Protein AF-A0A1Z4KVJ5-F1 (afdb_monomer)

Mean predicted aligned error: 7.6 Å

Nearest PDB structures (foldseek):
  6o6o-assembly1_B  TM=3.130E-01  e=9.700E+00  Mycobacterium tuberculosis

Organism: NCBI:txid1973479

Sequence (117 aa):
MHLRQNIIEIFSTFMLFKGDSFDHWVTDSKLRRSMHNCVEESSKQESEIFWAIYWHRIWQTQASPIAVAHIAAYLQEVCYWVARKMKMNVLGQHSVADFFQTAIARVDFCKPHTRDF

Structure (mmCIF, N/CA/C/O backbone):
data_AF-A0A1Z4KVJ5-F1
#
_entry.id   AF-A0A1Z4KVJ5-F1
#
loop_
_atom_site.group_PDB
_atom_site.id
_atom_site.type_symbol
_atom_site.label_atom_id
_atom_site.label_alt_id
_atom_site.label_comp_id
_atom_site.label_asym_id
_atom_site.label_entity_id
_atom_site.label_seq_id
_atom_site.pdbx_PDB_ins_code
_atom_site.Cartn_x
_atom_site.Cartn_y
_atom_site.Cartn_z
_atom_site.occupancy
_atom_site.B_iso_or_equiv
_atom_site.auth_seq_id
_atom_site.auth_comp_id
_atom_site.auth_asym_id
_atom_site.auth_atom_id
_atom_site.pdbx_PDB_model_num
ATOM 1 N N . MET A 1 1 ? -0.466 10.606 -13.741 1.00 61.31 1 MET A N 1
ATOM 2 C CA . MET A 1 1 ? -0.767 9.947 -12.455 1.00 61.31 1 MET A CA 1
ATOM 3 C C . MET A 1 1 ? -1.969 10.650 -11.865 1.00 61.31 1 MET A C 1
ATOM 5 O O . MET A 1 1 ? -1.909 11.862 -11.698 1.00 61.31 1 MET A O 1
ATOM 9 N N . HIS A 1 2 ? -3.061 9.927 -11.644 1.00 67.62 2 HIS A N 1
ATOM 10 C CA . HIS A 1 2 ? -4.213 10.470 -10.930 1.00 67.62 2 HIS A CA 1
ATOM 11 C C . HIS A 1 2 ? -3.924 10.408 -9.431 1.00 67.62 2 HIS A C 1
ATOM 13 O O . HIS A 1 2 ? -3.502 9.354 -8.945 1.00 67.62 2 HIS A O 1
ATOM 19 N N . LEU A 1 3 ? -4.097 11.542 -8.744 1.00 77.50 3 LEU A N 1
ATOM 20 C CA . LEU A 1 3 ? -3.970 11.618 -7.292 1.00 77.50 3 LEU A CA 1
ATOM 21 C C . LEU A 1 3 ? -5.102 10.794 -6.680 1.00 77.50 3 LEU A C 1
ATOM 23 O O . LEU A 1 3 ? -6.264 10.986 -7.048 1.00 77.50 3 LEU A O 1
ATOM 27 N N . ARG A 1 4 ? -4.769 9.883 -5.769 1.00 87.31 4 ARG A N 1
ATOM 28 C CA . ARG A 1 4 ? -5.780 9.128 -5.025 1.00 87.31 4 ARG A CA 1
ATOM 29 C C . ARG A 1 4 ? -6.399 10.086 -4.015 1.00 87.31 4 ARG A C 1
ATOM 31 O O . ARG A 1 4 ? -5.678 10.669 -3.214 1.00 87.31 4 ARG A O 1
ATOM 38 N N . GLN A 1 5 ? -7.709 10.297 -4.086 1.00 85.06 5 GLN A N 1
ATOM 39 C CA . GLN A 1 5 ? -8.406 11.240 -3.197 1.00 85.06 5 GLN A CA 1
ATOM 40 C C . GLN A 1 5 ? -9.274 10.527 -2.163 1.00 85.06 5 GLN A C 1
ATOM 42 O O . GLN A 1 5 ? -9.562 11.075 -1.102 1.00 85.06 5 GLN A O 1
ATOM 47 N N . ASN A 1 6 ? -9.704 9.301 -2.462 1.00 91.19 6 ASN A N 1
ATOM 48 C CA . ASN A 1 6 ? -10.539 8.527 -1.564 1.00 91.19 6 ASN A CA 1
ATOM 49 C C . ASN A 1 6 ? -9.670 7.757 -0.558 1.00 91.19 6 ASN A C 1
ATOM 51 O O . ASN A 1 6 ? -8.726 7.071 -0.945 1.00 91.19 6 ASN A O 1
ATOM 55 N N . ILE A 1 7 ? -10.035 7.811 0.725 1.00 94.38 7 ILE A N 1
ATOM 56 C CA . ILE A 1 7 ? -9.357 7.089 1.809 1.00 94.38 7 ILE A CA 1
ATOM 57 C C . ILE A 1 7 ? -9.232 5.589 1.510 1.00 94.38 7 ILE A C 1
ATOM 59 O O . ILE A 1 7 ? -8.182 4.984 1.706 1.00 94.38 7 ILE A O 1
ATOM 63 N N . ILE A 1 8 ? -10.286 4.992 0.955 1.00 95.31 8 ILE A N 1
ATOM 64 C CA . ILE A 1 8 ? -10.309 3.581 0.599 1.00 95.31 8 ILE A CA 1
ATOM 65 C C . ILE A 1 8 ? -9.294 3.323 -0.506 1.00 95.31 8 ILE A C 1
ATOM 67 O O . ILE A 1 8 ? -8.521 2.379 -0.399 1.00 95.31 8 ILE A O 1
ATOM 71 N N . GLU A 1 9 ? -9.229 4.172 -1.531 1.00 94.56 9 GLU A N 1
ATOM 72 C CA . GLU A 1 9 ? -8.243 4.033 -2.605 1.00 94.56 9 GLU A CA 1
ATOM 73 C C . GLU A 1 9 ? -6.814 4.181 -2.078 1.00 94.56 9 GLU A C 1
ATOM 75 O O . GLU A 1 9 ? -5.968 3.338 -2.375 1.00 94.56 9 GLU A O 1
ATOM 80 N N . ILE A 1 10 ? -6.547 5.197 -1.253 1.00 95.31 10 ILE A N 1
ATOM 81 C CA . ILE A 1 10 ? -5.218 5.480 -0.693 1.00 95.31 10 ILE A CA 1
ATOM 82 C C . ILE A 1 10 ? -4.666 4.265 0.066 1.00 95.31 10 ILE A C 1
ATOM 84 O O . ILE A 1 10 ? -3.509 3.894 -0.126 1.00 95.31 10 ILE A O 1
ATOM 88 N N . PHE A 1 11 ? -5.502 3.608 0.873 1.00 96.44 11 PHE A N 1
ATOM 89 C CA . PHE A 1 11 ? -5.096 2.478 1.712 1.00 96.44 11 PHE A CA 1
ATOM 90 C C . PHE A 1 11 ? -5.335 1.100 1.076 1.00 96.44 11 PHE A C 1
ATOM 92 O O . PHE A 1 11 ? -5.065 0.091 1.725 1.00 96.44 11 PHE A O 1
ATOM 99 N N . SER A 1 12 ? -5.834 1.011 -0.162 1.00 96.44 12 SER A N 1
ATOM 100 C CA . SER A 1 12 ? -6.106 -0.285 -0.812 1.00 96.44 12 SER A CA 1
ATOM 101 C C . SER A 1 12 ? -5.621 -0.414 -2.249 1.00 96.44 12 SER A C 1
ATOM 103 O O . SER A 1 12 ? -5.921 -1.417 -2.893 1.00 96.44 12 SER A 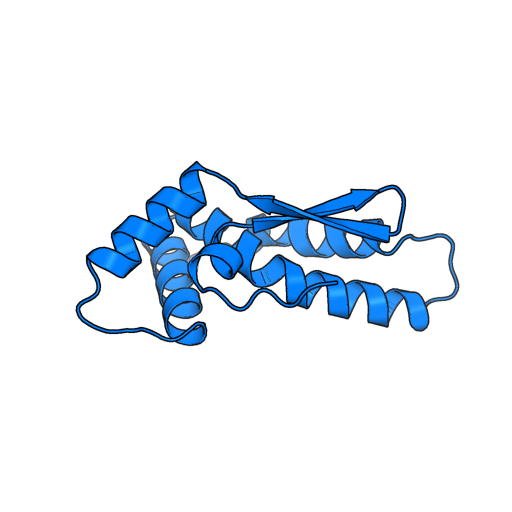O 1
ATOM 105 N N . THR A 1 13 ? -4.878 0.559 -2.774 1.00 94.50 13 THR A N 1
ATOM 106 C CA . THR A 1 13 ? -4.379 0.499 -4.152 1.00 94.50 13 THR A CA 1
ATOM 107 C C . THR A 1 13 ? -2.864 0.492 -4.241 1.00 94.50 13 THR A C 1
ATOM 109 O O . THR A 1 13 ? -2.163 1.158 -3.479 1.00 94.50 13 THR A O 1
ATOM 112 N N . PHE A 1 14 ? -2.377 -0.256 -5.224 1.00 92.31 14 PHE A N 1
ATOM 113 C CA . PHE A 1 14 ? -0.969 -0.422 -5.546 1.00 92.31 14 PHE A CA 1
ATOM 114 C C . PHE A 1 14 ? -0.684 0.089 -6.948 1.00 92.31 14 PHE A C 1
ATOM 116 O O . PHE A 1 14 ? -1.523 -0.001 -7.847 1.00 92.31 14 PHE A O 1
ATOM 123 N N . MET A 1 15 ? 0.502 0.657 -7.124 1.00 89.38 15 MET A N 1
ATOM 124 C CA . MET A 1 15 ? 0.937 1.182 -8.406 1.00 89.38 15 MET A CA 1
ATOM 125 C C . MET A 1 15 ? 1.381 0.038 -9.314 1.00 89.38 15 MET A C 1
ATOM 127 O O . MET A 1 15 ? 2.257 -0.741 -8.939 1.00 89.38 15 MET A O 1
ATOM 131 N N . LEU A 1 16 ? 0.826 -0.027 -10.524 1.00 86.56 16 LEU A N 1
ATOM 132 C CA . LEU A 1 16 ? 1.331 -0.897 -11.578 1.00 86.56 16 LEU A CA 1
ATOM 133 C C . LEU A 1 16 ? 2.179 -0.092 -12.564 1.00 86.56 16 LEU A C 1
ATOM 135 O O . LEU A 1 16 ? 1.823 1.019 -12.969 1.00 86.56 16 LEU A O 1
ATOM 139 N N . PHE A 1 17 ? 3.304 -0.680 -12.957 1.00 80.75 17 PHE A N 1
ATOM 140 C CA . PHE A 1 17 ? 4.190 -0.135 -13.974 1.00 80.75 17 PHE A CA 1
ATOM 141 C C . PHE A 1 17 ? 3.992 -0.866 -15.298 1.00 80.75 17 PHE A C 1
ATOM 143 O O . PHE A 1 17 ? 3.849 -2.089 -15.334 1.00 80.75 17 PHE A O 1
ATOM 150 N N . LYS A 1 18 ? 4.058 -0.109 -16.392 1.00 82.81 18 LYS A N 1
ATOM 151 C CA . LYS A 1 18 ? 4.208 -0.637 -17.747 1.00 82.81 18 LYS A CA 1
ATOM 152 C C . LYS A 1 18 ? 5.572 -0.198 -18.257 1.00 82.81 18 LYS A C 1
ATOM 154 O O . LYS A 1 18 ? 5.782 0.981 -18.553 1.00 82.81 18 LYS A O 1
ATOM 159 N N . GLY A 1 19 ? 6.509 -1.144 -18.297 1.00 79.94 19 GLY A N 1
ATOM 160 C CA . GLY A 1 19 ? 7.929 -0.828 -18.444 1.00 79.94 19 GLY A CA 1
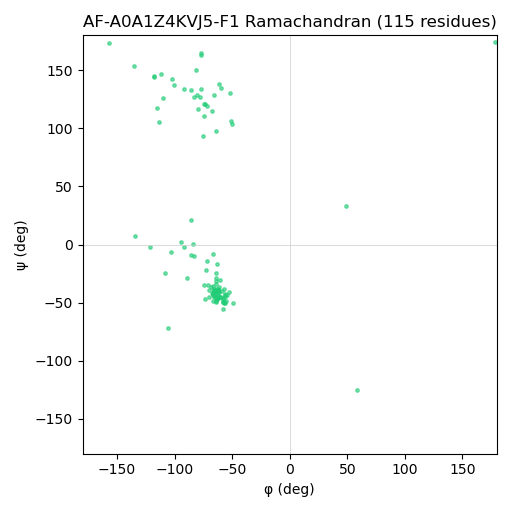ATOM 161 C C . GLY A 1 19 ? 8.391 0.085 -17.305 1.00 79.94 19 GLY A C 1
ATOM 162 O O . GLY A 1 19 ? 8.155 -0.208 -16.138 1.00 79.94 19 GLY A O 1
ATOM 163 N N . ASP A 1 20 ? 8.970 1.229 -17.660 1.00 73.94 20 ASP A N 1
ATOM 164 C CA . ASP A 1 20 ? 9.549 2.194 -16.713 1.00 73.94 20 ASP A CA 1
ATOM 165 C C . ASP A 1 20 ? 8.582 3.289 -16.246 1.00 73.94 20 ASP A C 1
ATOM 167 O O . ASP A 1 20 ? 8.955 4.172 -15.464 1.00 73.94 20 ASP A O 1
ATOM 171 N N . SER A 1 21 ? 7.354 3.278 -16.760 1.00 74.94 21 SER A N 1
ATOM 172 C CA . SER A 1 21 ? 6.366 4.326 -16.524 1.00 74.94 21 SER A CA 1
ATOM 173 C C . SER A 1 21 ? 5.201 3.834 -15.680 1.00 74.94 21 SER A C 1
ATOM 175 O O . SER A 1 21 ? 4.781 2.681 -15.788 1.00 74.94 21 SER A O 1
ATOM 177 N N . PHE A 1 22 ? 4.661 4.745 -14.868 1.00 84.50 22 PHE A N 1
ATOM 178 C CA . PHE A 1 22 ? 3.358 4.565 -14.236 1.00 84.50 22 PHE A CA 1
ATOM 179 C C . PHE A 1 22 ? 2.317 4.195 -15.296 1.00 84.50 22 PHE A C 1
ATOM 181 O O . PHE A 1 22 ? 2.202 4.902 -16.299 1.00 84.50 22 PHE A O 1
ATOM 188 N N . ASP A 1 23 ? 1.551 3.140 -15.038 1.00 87.38 23 ASP A N 1
ATOM 189 C CA . ASP A 1 23 ? 0.438 2.731 -15.890 1.00 87.38 23 ASP A CA 1
ATOM 190 C C . ASP A 1 23 ? -0.897 3.088 -15.228 1.00 87.38 23 ASP A C 1
ATOM 192 O O . ASP A 1 23 ? -1.559 4.050 -15.620 1.00 87.38 23 ASP A O 1
ATOM 196 N N . HIS A 1 24 ? -1.261 2.369 -14.165 1.00 88.12 24 HIS A N 1
ATOM 197 C CA . HIS A 1 24 ? -2.506 2.590 -13.436 1.00 88.12 24 HIS A CA 1
ATOM 198 C C . HIS A 1 24 ? -2.439 2.062 -11.995 1.00 88.12 24 HIS A C 1
ATOM 200 O O . HIS A 1 24 ? -1.471 1.426 -11.575 1.00 88.12 24 HIS A O 1
ATOM 206 N N . TRP A 1 25 ? -3.488 2.353 -11.228 1.00 91.06 25 TRP A N 1
ATOM 207 C CA . TRP A 1 25 ? -3.680 1.852 -9.871 1.00 91.06 25 TRP A CA 1
ATOM 208 C C . TRP A 1 25 ? -4.477 0.552 -9.886 1.00 91.06 25 TRP A C 1
ATOM 210 O O . TRP A 1 25 ? -5.523 0.474 -10.528 1.00 91.06 25 TRP A O 1
ATOM 220 N N . VAL A 1 26 ? -4.019 -0.444 -9.135 1.00 92.88 26 VAL A N 1
ATOM 221 C CA . VAL A 1 26 ? -4.715 -1.720 -8.956 1.00 92.88 26 VAL A CA 1
ATOM 222 C C . VAL A 1 26 ? -5.232 -1.801 -7.532 1.00 92.88 26 VAL A C 1
ATOM 224 O O . VAL A 1 26 ? -4.474 -1.631 -6.579 1.00 92.88 26 VAL A O 1
ATOM 227 N N . THR A 1 27 ? -6.526 -2.060 -7.379 1.00 94.12 27 THR A N 1
ATOM 228 C CA . THR A 1 27 ? -7.155 -2.217 -6.068 1.00 94.12 27 THR A CA 1
ATOM 229 C C . THR A 1 27 ? -6.981 -3.633 -5.536 1.00 94.12 27 THR A C 1
ATOM 231 O O . THR A 1 27 ? -7.392 -4.602 -6.174 1.00 94.12 27 THR A O 1
ATOM 234 N N . ASP A 1 28 ? -6.460 -3.750 -4.321 1.00 96.00 28 ASP A N 1
ATOM 235 C CA . ASP A 1 28 ? -6.490 -4.985 -3.553 1.00 96.00 28 ASP A CA 1
ATOM 236 C C . ASP A 1 28 ? -7.869 -5.152 -2.898 1.00 96.00 28 ASP A C 1
ATOM 238 O O . ASP A 1 28 ? -8.307 -4.348 -2.071 1.00 96.00 28 ASP A O 1
ATOM 242 N N . SER A 1 29 ? -8.582 -6.209 -3.287 1.00 94.56 29 SER A N 1
ATOM 243 C CA . SER A 1 29 ? -9.951 -6.462 -2.824 1.00 94.56 29 SER A CA 1
ATOM 244 C C . SER A 1 29 ? -10.054 -6.716 -1.314 1.00 94.56 29 SER A C 1
ATOM 246 O O . SER A 1 29 ? -11.057 -6.339 -0.700 1.00 94.56 29 SER A O 1
ATOM 248 N N . LYS A 1 30 ? -9.020 -7.310 -0.704 1.00 95.81 30 LYS A N 1
ATOM 249 C CA . LYS A 1 30 ? -8.964 -7.603 0.730 1.00 95.81 30 LYS A CA 1
ATOM 250 C C . LYS A 1 30 ? -8.740 -6.318 1.518 1.00 95.81 30 LYS A C 1
ATOM 252 O O . LYS A 1 30 ? -9.473 -6.070 2.476 1.00 95.81 30 LYS A O 1
ATOM 257 N N . LEU A 1 31 ? -7.792 -5.484 1.091 1.00 97.00 31 LEU A N 1
ATOM 258 C CA . LEU A 1 31 ? -7.558 -4.178 1.706 1.00 97.00 31 LEU A CA 1
ATOM 259 C C . LEU A 1 31 ? -8.760 -3.259 1.518 1.00 97.00 31 LEU A C 1
ATOM 261 O O . LEU A 1 31 ? -9.181 -2.611 2.469 1.00 97.00 31 LEU A O 1
ATOM 265 N N . ARG A 1 32 ? -9.381 -3.248 0.334 1.00 97.31 32 ARG A N 1
ATOM 266 C CA . ARG A 1 32 ? -10.579 -2.438 0.098 1.00 97.31 32 ARG A CA 1
ATOM 267 C C . ARG A 1 32 ? -11.687 -2.800 1.082 1.00 97.31 32 ARG A C 1
ATOM 269 O O . ARG A 1 32 ? -12.243 -1.912 1.718 1.00 97.31 32 ARG A O 1
ATOM 276 N N . ARG A 1 33 ? -11.989 -4.094 1.231 1.00 97.06 33 ARG A N 1
ATOM 277 C CA . ARG A 1 33 ? -13.021 -4.566 2.167 1.00 97.06 33 ARG A CA 1
ATOM 278 C C . ARG A 1 33 ? -12.682 -4.216 3.617 1.00 97.06 33 ARG A C 1
ATOM 280 O O . ARG A 1 33 ? -13.548 -3.734 4.332 1.00 97.06 33 ARG A O 1
ATOM 287 N N . SER A 1 34 ? -11.433 -4.436 4.025 1.00 96.25 34 SER A N 1
ATOM 288 C CA . SER A 1 34 ? -10.938 -4.070 5.358 1.00 96.25 34 SER A CA 1
ATOM 289 C C . SER A 1 34 ? -11.149 -2.583 5.644 1.00 96.25 34 SER A C 1
ATOM 291 O O . SER A 1 34 ? -11.761 -2.221 6.643 1.00 96.25 34 SER A O 1
ATOM 293 N N . MET A 1 35 ? -10.731 -1.723 4.713 1.00 96.38 35 MET A N 1
ATOM 294 C CA . MET A 1 35 ? -10.855 -0.280 4.867 1.00 96.38 35 MET A CA 1
ATOM 295 C C . MET A 1 35 ? -12.318 0.179 4.894 1.00 96.38 35 MET A C 1
ATOM 297 O O . MET A 1 35 ? -12.658 1.046 5.690 1.00 96.38 35 MET A O 1
ATOM 301 N N . HIS A 1 36 ? -13.189 -0.419 4.072 1.00 95.81 36 HIS A N 1
ATOM 302 C CA . HIS A 1 36 ? -14.630 -0.160 4.126 1.00 95.81 36 HIS A CA 1
ATOM 303 C C . HIS A 1 36 ? -15.211 -0.460 5.507 1.00 95.81 36 HIS A C 1
ATOM 305 O O . HIS A 1 36 ? -15.842 0.417 6.084 1.00 95.81 36 HIS A O 1
ATOM 311 N N . ASN A 1 37 ? -14.935 -1.645 6.059 1.00 95.00 37 ASN A N 1
ATOM 312 C CA . ASN A 1 37 ? -15.418 -2.016 7.388 1.00 95.00 37 ASN A CA 1
ATOM 313 C C . ASN A 1 37 ? -14.943 -1.015 8.453 1.00 95.00 37 ASN A C 1
ATOM 315 O O . ASN A 1 37 ? -15.746 -0.529 9.240 1.00 95.00 37 ASN A O 1
ATOM 319 N N . CYS A 1 38 ? -13.658 -0.642 8.443 1.00 94.12 38 CYS A N 1
ATOM 320 C CA . CYS A 1 38 ? -13.121 0.327 9.401 1.00 94.12 38 CYS A CA 1
ATOM 321 C C . CYS A 1 38 ? -13.777 1.713 9.275 1.00 94.12 38 CYS A C 1
ATOM 323 O O . CYS A 1 38 ? -14.018 2.374 10.283 1.00 94.12 38 CYS A O 1
ATOM 325 N N . VAL A 1 39 ? -14.055 2.167 8.051 1.00 93.81 39 VAL A N 1
ATOM 326 C CA . VAL A 1 39 ? -14.719 3.456 7.806 1.00 93.81 39 VAL A CA 1
ATOM 327 C C . VAL A 1 39 ? -16.188 3.414 8.230 1.00 93.81 39 VAL A C 1
ATOM 329 O O . VAL A 1 39 ? -16.662 4.388 8.801 1.00 93.81 39 VAL A O 1
ATOM 332 N N . GLU A 1 40 ? -16.892 2.305 7.997 1.00 93.00 40 GLU A N 1
ATOM 333 C CA . GLU A 1 40 ? -18.287 2.113 8.423 1.00 93.00 40 GLU A CA 1
ATOM 334 C C . GLU A 1 40 ? -18.426 2.012 9.949 1.00 93.00 40 GLU A C 1
ATOM 336 O O . GLU A 1 40 ? -19.378 2.539 10.521 1.00 93.00 40 GLU A O 1
ATOM 341 N N . GLU A 1 41 ? -17.463 1.377 10.620 1.00 91.75 41 GLU A N 1
ATOM 342 C CA . GLU A 1 41 ? -17.397 1.301 12.085 1.00 91.75 41 GLU A CA 1
ATOM 343 C C . GLU A 1 41 ? -16.992 2.640 12.727 1.00 91.75 41 GLU A C 1
ATOM 345 O O . GLU A 1 41 ? -17.270 2.890 13.905 1.00 91.75 41 GLU A O 1
ATOM 350 N N . SER A 1 42 ? -16.344 3.526 11.967 1.00 88.75 42 SER A N 1
ATOM 351 C CA . SER A 1 42 ? -15.978 4.855 12.439 1.00 88.75 42 SER A CA 1
ATOM 352 C C . SER A 1 42 ? -17.201 5.768 12.500 1.00 88.75 42 SER A C 1
ATOM 354 O O . SER A 1 42 ? -17.826 6.097 11.497 1.00 88.75 42 SER A O 1
ATOM 356 N N . SER A 1 43 ? -17.491 6.289 13.691 1.00 79.12 43 SER A N 1
ATOM 357 C CA . SER A 1 43 ? -18.562 7.281 13.891 1.00 79.12 43 SER A CA 1
ATOM 358 C C . SER A 1 43 ? -18.301 8.645 13.230 1.00 79.12 43 SER A C 1
ATOM 360 O O . SER A 1 43 ? -19.178 9.511 13.241 1.00 79.12 43 SER A O 1
ATOM 362 N N . LYS A 1 44 ? -17.097 8.872 12.686 1.00 87.12 44 LYS A N 1
ATOM 363 C CA . LYS A 1 44 ? -16.666 10.146 12.099 1.00 87.12 44 LYS A CA 1
ATOM 364 C C . LYS A 1 44 ? -15.955 9.941 10.768 1.00 87.12 44 LYS A C 1
ATOM 366 O O . LYS A 1 44 ? -15.308 8.919 10.533 1.00 87.12 44 LYS A O 1
ATOM 371 N N . GLN A 1 45 ? -16.023 10.971 9.927 1.00 84.25 45 GLN A N 1
ATOM 372 C CA . GLN A 1 45 ? -15.205 11.065 8.726 1.00 84.25 45 GLN A CA 1
ATOM 373 C C . GLN A 1 45 ? -13.770 11.435 9.119 1.00 84.25 45 GLN A C 1
ATOM 375 O O . GLN A 1 45 ? -13.437 12.603 9.314 1.00 84.25 45 GLN A O 1
ATOM 380 N N . GLU A 1 46 ? -12.943 10.410 9.285 1.00 91.81 46 GLU A N 1
ATOM 381 C CA . GLU A 1 46 ? -11.554 10.553 9.708 1.00 91.81 46 GLU A CA 1
ATOM 382 C C . GLU A 1 46 ? -10.623 10.931 8.545 1.00 91.81 46 GLU A C 1
ATOM 384 O O . GLU A 1 46 ? -10.845 10.565 7.388 1.00 91.81 46 GLU A O 1
ATOM 389 N N . SER A 1 47 ? -9.554 11.663 8.865 1.00 92.88 47 SER A N 1
ATOM 390 C CA . SER A 1 47 ? -8.564 12.134 7.885 1.00 92.88 47 SER A CA 1
ATOM 391 C C . SER A 1 47 ? -7.583 11.040 7.437 1.00 92.88 47 SER A C 1
ATOM 393 O O . SER A 1 47 ? -7.384 10.035 8.115 1.00 92.88 47 SER A O 1
ATOM 395 N N . GLU A 1 48 ? -6.883 11.269 6.324 1.00 92.88 48 GLU A N 1
ATOM 396 C CA . GLU A 1 48 ? -5.793 10.402 5.840 1.00 92.88 48 GLU A CA 1
ATOM 397 C C . GLU A 1 48 ? -4.699 10.180 6.890 1.00 92.88 48 GLU A C 1
ATOM 399 O O . GLU A 1 48 ? -4.278 9.047 7.128 1.00 92.88 48 GLU A O 1
ATOM 404 N N . ILE A 1 49 ? -4.298 11.251 7.580 1.00 93.75 49 ILE A N 1
ATOM 405 C CA . ILE A 1 49 ? -3.272 11.201 8.627 1.00 93.75 49 ILE A CA 1
ATOM 406 C C . ILE A 1 49 ? -3.730 10.321 9.793 1.00 93.75 49 ILE A C 1
ATOM 408 O O . ILE A 1 49 ? -2.937 9.540 10.319 1.00 93.75 49 ILE A O 1
ATOM 412 N N . PHE A 1 50 ? -5.007 10.406 10.179 1.00 95.50 50 PHE A N 1
ATOM 413 C CA . PHE A 1 50 ? -5.561 9.546 11.223 1.00 95.50 50 PHE A CA 1
ATOM 414 C C . PHE A 1 50 ? -5.402 8.066 10.858 1.00 95.50 50 PHE A C 1
ATOM 416 O O . PHE A 1 50 ? -4.867 7.294 11.654 1.00 95.50 50 PHE A O 1
ATOM 423 N N . TRP A 1 51 ? -5.794 7.676 9.643 1.00 95.94 51 TRP A N 1
ATOM 424 C CA . TRP A 1 51 ? -5.718 6.282 9.201 1.00 95.94 51 TRP A CA 1
ATOM 425 C C . TRP A 1 51 ? -4.285 5.776 9.059 1.00 95.94 51 TRP A C 1
ATOM 427 O O . TRP A 1 51 ? -4.002 4.633 9.423 1.00 95.94 51 TRP A O 1
ATOM 437 N N . ALA A 1 52 ? -3.359 6.628 8.615 1.00 95.19 52 ALA A N 1
ATOM 438 C CA . ALA A 1 52 ? -1.939 6.291 8.584 1.00 95.19 52 ALA A CA 1
ATOM 439 C C . ALA A 1 52 ? -1.411 5.987 9.998 1.00 95.19 52 ALA A C 1
ATOM 441 O O . ALA A 1 52 ? -0.740 4.976 10.210 1.00 95.19 52 ALA A O 1
ATOM 442 N N . ILE A 1 53 ? -1.767 6.812 10.989 1.00 95.25 53 ILE A N 1
ATOM 443 C CA . ILE A 1 53 ? -1.384 6.595 12.392 1.00 95.25 53 ILE A CA 1
ATOM 444 C C . ILE A 1 53 ? -2.058 5.338 12.959 1.00 95.25 53 ILE A C 1
ATOM 446 O O . ILE A 1 53 ? -1.405 4.552 13.648 1.00 95.25 53 ILE A O 1
ATOM 450 N N . TYR A 1 54 ? -3.341 5.126 12.663 1.00 95.38 54 TYR A N 1
ATOM 451 C CA . TYR A 1 54 ? -4.110 3.959 13.097 1.00 95.38 54 TYR A CA 1
ATOM 452 C C . TYR A 1 54 ? -3.472 2.649 12.622 1.00 95.38 54 TYR A C 1
ATOM 454 O O . TYR A 1 54 ? -3.123 1.796 13.443 1.00 95.38 54 TYR A O 1
ATOM 462 N N . TRP A 1 55 ? -3.240 2.509 11.313 1.00 95.25 55 TRP A N 1
ATOM 463 C CA . TRP A 1 55 ? -2.649 1.298 10.746 1.00 95.25 55 TRP A CA 1
ATOM 464 C C . TRP A 1 55 ? -1.212 1.096 11.212 1.00 95.25 55 TRP A C 1
ATOM 466 O O . TRP A 1 55 ? -0.829 -0.026 11.543 1.00 95.25 55 TRP A O 1
ATOM 476 N N . HIS A 1 56 ? -0.437 2.175 11.339 1.00 93.44 56 HIS A N 1
ATOM 477 C CA . HIS A 1 56 ? 0.899 2.094 11.910 1.00 93.44 56 HIS A CA 1
ATOM 478 C C . HIS A 1 56 ? 0.847 1.560 13.348 1.00 93.44 56 HIS A C 1
ATOM 480 O O . HIS A 1 56 ? 1.577 0.634 13.687 1.00 93.44 56 HIS A O 1
ATOM 486 N N . ARG A 1 57 ? -0.067 2.051 14.193 1.00 93.69 57 ARG A N 1
ATOM 487 C CA . ARG A 1 57 ? -0.216 1.562 15.572 1.00 93.69 57 ARG A CA 1
ATOM 488 C C . ARG A 1 57 ? -0.602 0.080 15.635 1.00 93.69 57 ARG A C 1
ATOM 490 O O . ARG A 1 57 ? -0.090 -0.640 16.494 1.00 93.69 57 ARG A O 1
ATOM 497 N N . ILE A 1 58 ? -1.466 -0.396 14.740 1.00 93.50 58 ILE A N 1
ATOM 498 C CA . ILE A 1 58 ? -1.821 -1.824 14.664 1.00 93.50 58 ILE A CA 1
ATOM 499 C C . ILE A 1 58 ? -0.622 -2.659 14.220 1.00 93.50 58 ILE A C 1
ATOM 501 O O . ILE A 1 58 ? -0.354 -3.708 14.807 1.00 93.50 58 ILE A O 1
ATOM 505 N N . TRP A 1 59 ? 0.127 -2.194 13.222 1.00 90.00 59 TRP A N 1
ATOM 506 C CA . TRP A 1 59 ? 1.348 -2.864 12.789 1.00 90.00 59 TRP A CA 1
ATOM 507 C C . TRP A 1 59 ? 2.338 -3.027 13.953 1.00 90.00 59 TRP A C 1
ATOM 509 O O . TRP A 1 59 ? 2.831 -4.132 14.180 1.00 90.00 59 TRP A O 1
ATOM 519 N N . GLN A 1 60 ? 2.542 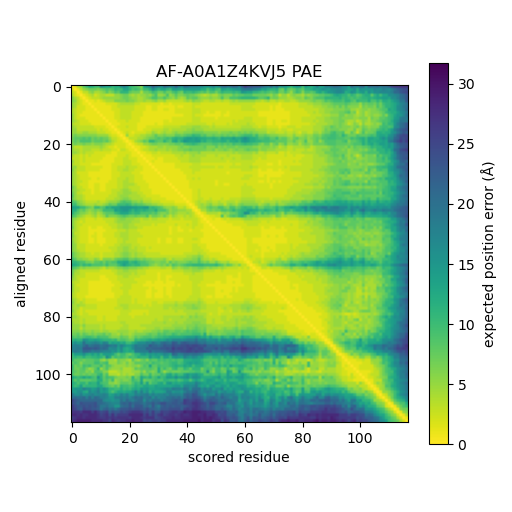-1.970 14.741 1.00 88.31 60 GLN A N 1
ATOM 520 C CA . GLN A 1 60 ? 3.427 -1.976 15.910 1.00 88.31 60 GLN A CA 1
ATOM 521 C C . GLN A 1 60 ? 2.993 -2.957 17.001 1.00 88.31 60 GLN A C 1
ATOM 523 O O . GLN A 1 60 ? 3.808 -3.689 17.552 1.00 88.31 60 GLN A O 1
ATOM 528 N N . THR A 1 61 ? 1.704 -2.955 17.336 1.00 90.31 61 THR A N 1
ATOM 529 C CA . THR A 1 61 ? 1.199 -3.653 18.529 1.00 90.31 61 THR A CA 1
AT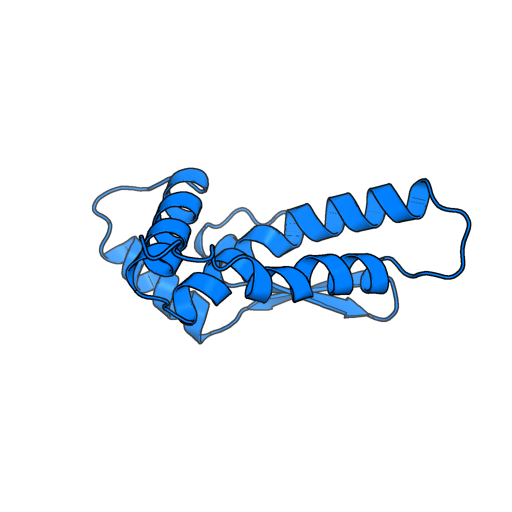OM 530 C C . THR A 1 61 ? 0.809 -5.102 18.270 1.00 90.31 61 THR A C 1
ATOM 532 O O . THR A 1 61 ? 0.881 -5.919 19.182 1.00 90.31 61 THR A O 1
ATOM 535 N N . GLN A 1 62 ? 0.389 -5.431 17.047 1.00 87.75 62 GLN A N 1
ATOM 536 C CA . GLN A 1 62 ? -0.192 -6.738 16.721 1.00 87.75 62 GLN A CA 1
ATOM 537 C C . GLN A 1 62 ? 0.575 -7.477 15.620 1.00 87.75 62 GLN A C 1
ATOM 539 O O . GLN A 1 62 ? 0.188 -8.584 15.257 1.00 87.75 62 GLN A O 1
ATOM 544 N N . ALA A 1 63 ? 1.631 -6.875 15.051 1.00 80.44 63 ALA A N 1
ATOM 545 C CA . ALA A 1 63 ? 2.368 -7.416 13.903 1.00 80.44 63 ALA A CA 1
ATOM 546 C C . ALA A 1 63 ? 1.445 -7.855 12.745 1.00 80.44 63 ALA A C 1
ATOM 548 O O . ALA A 1 63 ? 1.720 -8.825 12.040 1.00 80.44 63 ALA A O 1
ATOM 549 N N . SER A 1 64 ? 0.328 -7.144 12.572 1.00 87.88 64 SER A N 1
ATOM 550 C CA . SER A 1 64 ? -0.749 -7.538 11.671 1.00 87.88 64 SER A CA 1
ATOM 551 C C . SER A 1 64 ? -0.341 -7.367 10.200 1.00 87.88 64 SER A C 1
ATOM 553 O O . SER A 1 64 ? -0.095 -6.233 9.776 1.00 87.88 64 SER A O 1
ATOM 555 N N . PRO A 1 65 ? -0.323 -8.439 9.380 1.00 89.31 65 PRO A N 1
ATOM 556 C CA . PRO A 1 65 ? 0.065 -8.344 7.970 1.00 89.31 65 PRO A CA 1
ATOM 557 C C . PRO A 1 65 ? -0.841 -7.418 7.155 1.00 89.31 65 PRO A C 1
ATOM 559 O O . PRO A 1 65 ? -0.393 -6.782 6.205 1.00 89.31 65 PRO A O 1
ATOM 562 N N . ILE A 1 66 ? -2.120 -7.308 7.534 1.00 93.19 66 ILE A N 1
ATOM 563 C CA . ILE A 1 66 ? -3.057 -6.414 6.846 1.00 93.19 66 ILE A CA 1
ATOM 564 C C . ILE A 1 66 ? -2.739 -4.941 7.128 1.00 93.19 66 ILE A C 1
ATOM 566 O O . ILE A 1 66 ? -2.840 -4.113 6.229 1.00 93.19 66 ILE A O 1
ATOM 570 N N . ALA A 1 67 ? -2.266 -4.623 8.336 1.00 93.44 67 ALA A N 1
ATOM 571 C CA . ALA A 1 67 ? -1.847 -3.271 8.689 1.00 93.44 67 ALA A CA 1
ATOM 572 C C . ALA A 1 67 ? -0.590 -2.852 7.915 1.00 93.44 67 ALA A C 1
ATOM 574 O O . ALA A 1 67 ? -0.536 -1.741 7.391 1.00 93.44 67 ALA A O 1
ATOM 575 N N . VAL A 1 68 ? 0.380 -3.764 7.770 1.00 93.19 68 VAL A N 1
ATOM 576 C CA . VAL A 1 68 ? 1.565 -3.546 6.921 1.00 93.19 68 VAL A CA 1
ATOM 577 C C . VAL A 1 68 ? 1.147 -3.252 5.487 1.00 93.19 68 VAL A C 1
ATOM 579 O O . VAL A 1 68 ? 1.598 -2.272 4.903 1.00 93.19 68 VAL A O 1
ATOM 582 N N . ALA A 1 69 ? 0.242 -4.059 4.936 1.00 93.50 69 ALA A N 1
ATOM 583 C CA . ALA A 1 69 ? -0.226 -3.897 3.567 1.00 93.50 69 ALA A CA 1
ATOM 584 C C . ALA A 1 69 ? -0.971 -2.563 3.348 1.00 93.50 69 ALA A C 1
ATOM 586 O O . ALA A 1 69 ? -0.753 -1.910 2.328 1.00 93.50 69 ALA A O 1
ATOM 587 N N . HIS A 1 70 ? -1.775 -2.104 4.315 1.00 95.94 70 HIS A N 1
ATOM 588 C CA . HIS A 1 70 ? -2.399 -0.776 4.274 1.00 95.94 70 HIS A CA 1
ATOM 589 C C . HIS A 1 70 ? -1.368 0.361 4.284 1.00 95.94 70 HIS A C 1
ATOM 591 O O . HIS A 1 70 ? -1.481 1.302 3.499 1.00 95.94 70 HIS A O 1
ATOM 597 N N . ILE A 1 71 ? -0.332 0.266 5.124 1.00 94.75 71 ILE A N 1
ATOM 598 C CA . ILE A 1 71 ? 0.766 1.244 5.141 1.00 94.75 71 ILE A CA 1
ATOM 599 C C . ILE A 1 71 ? 1.568 1.200 3.834 1.00 94.75 71 ILE A C 1
ATOM 601 O O . ILE A 1 71 ? 1.903 2.248 3.282 1.00 94.75 71 ILE A O 1
ATOM 605 N N . ALA A 1 72 ? 1.827 0.013 3.287 1.00 93.38 72 ALA A N 1
ATOM 606 C CA . ALA A 1 72 ? 2.498 -0.142 2.002 1.00 93.38 72 ALA A CA 1
ATOM 607 C C . ALA A 1 72 ? 1.694 0.494 0.856 1.00 93.38 72 ALA A C 1
ATOM 609 O O . ALA A 1 72 ? 2.287 1.153 0.002 1.00 93.38 72 ALA A O 1
ATOM 610 N N . ALA A 1 73 ? 0.364 0.339 0.852 1.00 94.12 73 ALA A N 1
ATOM 611 C CA . ALA A 1 73 ? -0.539 0.986 -0.102 1.00 94.12 73 ALA A CA 1
ATOM 612 C C . ALA A 1 73 ? -0.525 2.519 0.048 1.00 94.12 73 ALA A C 1
ATOM 614 O O . ALA A 1 73 ? -0.370 3.244 -0.938 1.00 94.12 73 ALA A O 1
ATOM 615 N N . TYR A 1 74 ? -0.586 3.024 1.282 1.00 94.75 74 TYR A N 1
ATOM 616 C CA . TYR A 1 74 ? -0.495 4.455 1.580 1.00 94.75 74 TYR A CA 1
ATOM 617 C C . TYR A 1 74 ? 0.791 5.076 1.007 1.00 94.75 74 TYR A C 1
ATOM 619 O O . TYR A 1 74 ? 0.736 6.056 0.258 1.00 94.75 74 TYR A O 1
ATOM 627 N N . LEU A 1 75 ? 1.942 4.438 1.249 1.00 92.38 75 LEU A N 1
ATOM 628 C CA . LEU A 1 75 ? 3.260 4.950 0.861 1.00 92.38 75 LEU A CA 1
ATOM 629 C C . LEU A 1 75 ? 3.557 4.907 -0.648 1.00 92.38 75 LEU A C 1
ATOM 631 O O . LEU A 1 75 ? 4.497 5.577 -1.080 1.00 92.38 75 LEU A O 1
ATOM 635 N N . GLN A 1 76 ? 2.772 4.182 -1.459 1.00 89.81 76 GLN A N 1
ATOM 636 C CA . GLN A 1 76 ? 3.006 4.030 -2.907 1.00 89.81 76 GLN A CA 1
ATOM 637 C C . GLN A 1 76 ? 3.248 5.374 -3.606 1.00 89.81 76 GLN A C 1
ATOM 639 O O . GLN A 1 76 ? 4.212 5.558 -4.342 1.00 89.81 76 GLN A O 1
ATOM 644 N N . GLU A 1 77 ? 2.373 6.346 -3.371 1.00 87.38 77 GLU A N 1
ATOM 645 C CA . GLU A 1 77 ? 2.426 7.627 -4.065 1.00 87.38 77 GLU A CA 1
ATOM 646 C C . GLU A 1 77 ? 3.672 8.433 -3.690 1.00 87.38 77 GLU A C 1
ATOM 648 O O . GLU A 1 77 ? 4.418 8.851 -4.576 1.00 87.38 77 GLU A O 1
ATOM 653 N N . VAL A 1 78 ? 3.963 8.576 -2.394 1.00 87.56 78 VAL A N 1
ATOM 654 C CA . VAL A 1 78 ? 5.152 9.301 -1.918 1.00 87.56 78 VAL A CA 1
ATOM 655 C C . VAL A 1 78 ? 6.437 8.623 -2.399 1.00 87.56 78 VAL A C 1
ATOM 657 O O . VAL A 1 78 ? 7.326 9.301 -2.919 1.00 87.56 78 VAL A O 1
ATOM 660 N N . CYS A 1 79 ? 6.527 7.292 -2.304 1.00 86.88 79 CYS A N 1
ATOM 661 C CA . CYS A 1 79 ? 7.676 6.534 -2.798 1.00 86.88 79 CYS A CA 1
ATOM 662 C C . CYS A 1 79 ? 7.898 6.749 -4.300 1.00 86.88 79 CYS A C 1
ATOM 664 O O . CYS A 1 79 ? 9.039 6.927 -4.726 1.00 86.88 79 CYS A O 1
ATOM 666 N N . TYR A 1 80 ? 6.832 6.806 -5.102 1.00 86.88 80 TYR A N 1
ATOM 667 C CA . TYR A 1 80 ? 6.940 7.076 -6.534 1.00 86.88 80 TYR A CA 1
ATOM 668 C C . TYR A 1 80 ? 7.450 8.490 -6.833 1.00 86.88 80 TYR A C 1
ATOM 670 O O . TYR A 1 80 ? 8.350 8.661 -7.659 1.00 86.88 80 TYR A O 1
ATOM 678 N N . TRP A 1 81 ? 6.923 9.517 -6.158 1.00 86.25 81 TRP A N 1
ATOM 679 C CA . TRP A 1 81 ? 7.375 10.899 -6.357 1.00 86.25 81 TRP A CA 1
ATOM 680 C C . TRP A 1 81 ? 8.845 11.082 -5.973 1.00 86.25 81 TRP A C 1
ATOM 682 O O . TRP A 1 81 ? 9.597 11.731 -6.707 1.00 86.25 81 TRP A O 1
ATOM 692 N N . VAL A 1 82 ? 9.272 10.465 -4.868 1.00 86.19 82 VAL A N 1
ATOM 693 C CA . VAL A 1 82 ? 10.678 10.462 -4.446 1.00 86.19 82 VAL A CA 1
ATOM 694 C C . VAL A 1 82 ? 11.547 9.726 -5.465 1.00 86.19 82 VAL A C 1
ATOM 696 O O . VAL A 1 82 ? 12.538 10.295 -5.918 1.00 86.19 82 VAL A O 1
ATOM 699 N N . ALA A 1 83 ? 11.161 8.521 -5.893 1.00 85.31 83 ALA A N 1
ATOM 700 C CA . ALA A 1 83 ? 11.888 7.750 -6.904 1.00 85.31 83 ALA A CA 1
ATOM 701 C C . ALA A 1 83 ? 12.054 8.536 -8.215 1.00 85.31 83 ALA A C 1
ATOM 703 O O . ALA A 1 83 ? 13.143 8.597 -8.788 1.00 85.31 83 ALA A O 1
ATOM 704 N N . ARG A 1 84 ? 10.994 9.219 -8.659 1.00 83.69 84 ARG A N 1
ATOM 705 C CA . ARG A 1 84 ? 11.030 10.034 -9.875 1.00 83.69 84 ARG A CA 1
ATOM 706 C C . ARG A 1 84 ? 11.942 11.250 -9.735 1.00 83.69 84 ARG A C 1
ATOM 708 O O . ARG A 1 84 ? 12.706 11.540 -10.653 1.00 83.69 84 ARG A O 1
ATOM 715 N N . LYS A 1 85 ? 11.906 11.928 -8.583 1.00 84.94 85 LYS A N 1
ATOM 716 C CA . LYS A 1 85 ? 12.816 13.041 -8.275 1.00 84.94 85 LYS A CA 1
ATOM 717 C C . LYS A 1 85 ? 14.274 12.576 -8.228 1.00 84.94 85 LYS A C 1
ATOM 719 O O . LYS A 1 85 ? 15.143 13.282 -8.726 1.00 84.94 85 LYS A O 1
ATOM 724 N N . MET A 1 86 ? 14.541 11.396 -7.671 1.00 83.31 86 MET A N 1
ATOM 725 C CA . MET A 1 86 ? 15.888 10.818 -7.638 1.00 83.31 86 MET A CA 1
ATOM 726 C C . MET A 1 86 ? 16.402 10.508 -9.047 1.00 83.31 86 MET A C 1
ATOM 728 O O . MET A 1 86 ? 17.509 10.922 -9.373 1.00 83.31 86 MET A O 1
ATOM 732 N N . LYS A 1 87 ? 15.586 9.890 -9.916 1.00 79.38 87 LYS A N 1
ATOM 733 C CA . LYS A 1 87 ? 15.972 9.626 -11.316 1.00 79.38 87 LYS A CA 1
ATOM 734 C C . LYS A 1 87 ? 16.351 10.902 -12.073 1.00 79.38 87 LYS A C 1
ATOM 736 O O . LYS A 1 87 ? 17.296 10.886 -12.847 1.00 79.38 87 LYS A O 1
ATOM 741 N N . MET A 1 88 ? 15.655 12.016 -11.839 1.00 78.88 88 MET A N 1
ATOM 742 C CA . MET A 1 88 ? 16.003 13.294 -12.477 1.00 78.88 88 MET A CA 1
ATOM 743 C C . MET A 1 88 ? 17.387 13.825 -12.071 1.00 78.88 88 MET A C 1
ATOM 745 O O . MET A 1 88 ? 17.983 14.586 -12.825 1.00 78.88 88 MET A O 1
ATOM 749 N N . ASN A 1 89 ? 17.890 13.433 -10.898 1.00 75.69 89 ASN A N 1
ATOM 750 C CA . ASN A 1 89 ? 19.142 13.937 -10.331 1.00 75.69 89 ASN A CA 1
ATOM 751 C C . ASN A 1 89 ? 20.315 12.951 -10.462 1.00 75.69 89 ASN A C 1
ATOM 753 O O . ASN A 1 89 ? 21.439 13.299 -10.106 1.00 75.69 89 ASN A O 1
ATOM 757 N N . VAL A 1 90 ? 20.074 11.728 -10.941 1.00 72.25 90 VAL A N 1
ATOM 758 C CA . VAL A 1 90 ? 21.089 10.677 -11.079 1.00 72.25 90 VAL A CA 1
ATOM 759 C C . VAL A 1 90 ? 21.275 10.354 -12.559 1.00 72.25 90 VAL A C 1
ATOM 761 O O . VAL A 1 90 ? 20.362 9.870 -13.221 1.00 72.25 90 VAL A O 1
ATOM 764 N N . LEU A 1 91 ? 22.480 10.592 -13.078 1.00 59.84 91 LEU A N 1
ATOM 765 C CA . LEU A 1 91 ? 22.884 10.134 -14.409 1.00 59.84 91 LEU A CA 1
ATOM 766 C C . LEU A 1 91 ? 23.151 8.620 -14.344 1.00 59.84 91 LEU A C 1
ATOM 768 O O . LEU A 1 91 ? 24.111 8.192 -13.709 1.00 59.84 91 LEU A O 1
ATOM 772 N N . GLY A 1 92 ? 22.299 7.798 -14.965 1.00 67.62 92 GLY A N 1
ATOM 773 C CA . GLY A 1 92 ? 22.451 6.339 -14.959 1.00 67.62 92 GLY A CA 1
ATOM 774 C C . GLY A 1 92 ? 21.336 5.583 -15.691 1.00 67.62 92 GLY A C 1
ATOM 775 O O . GLY A 1 92 ? 20.354 6.177 -16.125 1.00 67.62 92 GLY A O 1
ATOM 776 N N . GLN A 1 93 ? 21.501 4.261 -15.818 1.00 68.31 93 GLN A N 1
ATOM 777 C CA . GLN A 1 93 ? 20.585 3.340 -16.522 1.00 68.31 93 GLN A CA 1
ATOM 778 C C . GLN A 1 93 ? 19.395 2.863 -15.663 1.00 68.31 93 GLN A C 1
ATOM 780 O O . GLN A 1 93 ? 18.587 2.066 -16.128 1.00 68.31 93 GLN A O 1
ATOM 785 N N . HIS A 1 94 ? 19.290 3.307 -14.407 1.00 69.75 94 HIS A N 1
ATOM 786 C CA . HIS A 1 94 ? 18.251 2.833 -13.491 1.00 69.75 94 HIS A CA 1
ATOM 787 C C . HIS A 1 94 ? 16.887 3.464 -13.788 1.00 69.75 94 HIS A C 1
ATOM 789 O O . HIS A 1 94 ? 16.750 4.681 -13.982 1.00 69.75 94 HIS A O 1
ATOM 795 N N . SER A 1 95 ? 15.857 2.623 -13.813 1.00 78.25 95 SER A N 1
ATOM 796 C CA . SER A 1 95 ? 14.480 3.036 -14.052 1.00 78.25 95 SER A CA 1
ATOM 797 C C . SER A 1 95 ? 13.859 3.687 -12.806 1.00 78.25 95 SER A C 1
ATOM 799 O O . SER A 1 95 ? 14.365 3.570 -11.690 1.00 78.25 95 SER A O 1
ATOM 801 N N . VAL A 1 96 ? 12.721 4.382 -12.966 1.00 76.31 96 VAL A N 1
ATOM 802 C CA . VAL A 1 96 ? 11.946 4.846 -11.793 1.00 76.31 96 VAL A CA 1
ATOM 803 C C . VAL A 1 96 ? 11.424 3.644 -11.005 1.00 76.31 96 VAL A C 1
ATOM 805 O O . VAL A 1 96 ? 11.352 3.709 -9.778 1.00 76.31 96 VAL A O 1
ATOM 808 N N . ALA A 1 97 ? 11.093 2.552 -11.702 1.00 76.44 97 ALA A N 1
ATOM 809 C CA . ALA A 1 97 ? 10.629 1.316 -11.094 1.00 76.44 97 ALA A CA 1
ATOM 810 C C . ALA A 1 97 ? 11.702 0.700 -10.182 1.00 76.44 97 ALA A C 1
ATOM 812 O O . ALA A 1 97 ? 11.360 0.281 -9.083 1.00 76.44 97 ALA A O 1
ATOM 813 N N . ASP A 1 98 ? 12.986 0.748 -10.549 1.00 78.12 98 ASP A N 1
ATOM 814 C CA . ASP A 1 98 ? 14.082 0.208 -9.728 1.00 78.12 98 ASP A CA 1
ATOM 815 C C . ASP A 1 98 ? 14.196 0.946 -8.383 1.00 78.12 98 ASP A C 1
ATOM 817 O O . ASP A 1 98 ? 14.264 0.335 -7.309 1.00 78.12 98 ASP A O 1
ATOM 821 N N . PHE A 1 99 ? 14.160 2.284 -8.419 1.00 76.12 99 PHE A N 1
ATOM 822 C CA . PHE A 1 99 ? 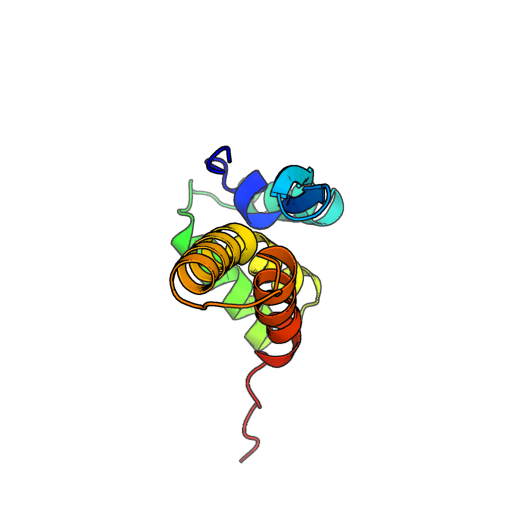14.171 3.112 -7.209 1.00 76.12 99 PHE A CA 1
ATOM 823 C C . PHE A 1 99 ? 12.904 2.913 -6.372 1.00 76.12 99 PHE A C 1
ATOM 825 O O . PHE A 1 99 ? 12.971 2.847 -5.143 1.00 76.12 99 PHE A O 1
ATOM 832 N N . PHE A 1 100 ? 11.754 2.798 -7.035 1.00 78.31 100 PHE A N 1
ATOM 833 C CA . PHE A 1 100 ? 10.470 2.572 -6.387 1.00 78.31 100 PHE A CA 1
ATOM 834 C C . PHE A 1 100 ? 10.421 1.217 -5.670 1.00 78.31 100 PHE A C 1
ATOM 836 O O . PHE A 1 100 ? 10.087 1.157 -4.487 1.00 78.31 100 PHE A O 1
ATOM 843 N N . GLN A 1 101 ? 10.815 0.144 -6.358 1.00 77.19 101 GLN A N 1
ATOM 844 C CA . GLN A 1 101 ? 10.870 -1.210 -5.814 1.00 77.19 101 GLN A CA 1
ATOM 845 C C . GLN A 1 101 ? 11.849 -1.298 -4.641 1.00 77.19 101 GLN A C 1
ATOM 847 O O . GLN A 1 101 ? 11.527 -1.896 -3.618 1.00 77.19 101 GLN A O 1
ATOM 852 N N . THR A 1 102 ? 13.001 -0.628 -4.732 1.00 74.19 102 THR A N 1
ATOM 853 C CA . THR A 1 102 ? 13.967 -0.561 -3.624 1.00 74.19 102 THR A CA 1
ATOM 854 C C . THR A 1 102 ? 13.380 0.124 -2.386 1.00 74.19 102 THR A C 1
ATOM 856 O O . THR A 1 102 ? 13.617 -0.316 -1.260 1.00 74.19 102 THR A O 1
ATOM 859 N N . ALA A 1 103 ? 12.612 1.202 -2.569 1.00 71.50 103 ALA A N 1
ATOM 860 C CA . ALA A 1 103 ? 11.975 1.912 -1.464 1.00 71.50 103 ALA A CA 1
ATOM 861 C C . ALA A 1 103 ? 10.841 1.089 -0.832 1.00 71.50 103 ALA A C 1
ATOM 863 O O . ALA A 1 103 ? 10.778 0.982 0.392 1.00 71.50 103 ALA A O 1
ATOM 864 N N . ILE A 1 104 ? 9.974 0.480 -1.648 1.00 73.94 104 ILE A N 1
ATOM 865 C CA . ILE A 1 104 ? 8.806 -0.256 -1.149 1.00 73.94 104 ILE A CA 1
ATOM 866 C C . ILE A 1 104 ? 9.182 -1.608 -0.528 1.00 73.94 104 ILE A C 1
ATOM 868 O O . ILE A 1 104 ? 8.614 -1.978 0.494 1.00 73.94 104 ILE A O 1
ATOM 872 N N . ALA A 1 105 ? 10.199 -2.301 -1.056 1.00 71.69 105 ALA A N 1
ATOM 873 C CA . ALA A 1 105 ? 10.703 -3.554 -0.484 1.00 71.69 105 ALA A CA 1
ATOM 874 C C . ALA A 1 105 ? 11.278 -3.369 0.931 1.00 71.69 105 ALA A C 1
ATOM 876 O O . ALA A 1 105 ? 11.448 -4.333 1.673 1.00 71.69 105 ALA A O 1
ATOM 877 N N . ARG A 1 106 ? 11.573 -2.124 1.334 1.00 65.38 106 ARG A N 1
ATOM 878 C CA . ARG A 1 106 ? 12.014 -1.798 2.694 1.00 65.38 106 ARG A CA 1
ATOM 879 C C . ARG A 1 106 ? 10.887 -1.624 3.704 1.00 65.38 106 ARG A C 1
ATOM 881 O O . ARG A 1 106 ? 11.180 -1.571 4.897 1.00 65.38 106 ARG A O 1
ATOM 888 N N . VAL A 1 107 ? 9.627 -1.582 3.269 1.00 6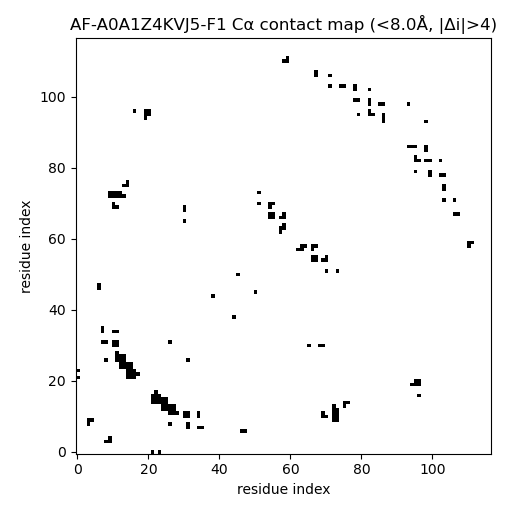2.34 107 VAL A N 1
ATOM 889 C CA . VAL A 1 107 ? 8.482 -1.456 4.185 1.00 62.34 107 VAL A CA 1
ATOM 890 C C . VAL A 1 107 ? 8.411 -2.657 5.135 1.00 62.34 107 VAL A C 1
ATOM 892 O O . VAL A 1 107 ? 8.206 -2.459 6.329 1.00 62.34 107 VAL A O 1
ATOM 895 N N . ASP A 1 108 ? 8.737 -3.864 4.664 1.00 54.44 108 ASP A N 1
ATOM 896 C CA . ASP A 1 108 ? 8.793 -5.075 5.501 1.00 54.44 108 ASP A CA 1
ATOM 897 C C . ASP A 1 108 ? 9.880 -5.006 6.592 1.00 54.44 108 ASP A C 1
ATOM 899 O O . ASP A 1 108 ? 9.727 -5.570 7.677 1.00 54.44 108 ASP A O 1
ATOM 903 N N . PHE A 1 109 ? 10.962 -4.259 6.343 1.00 50.28 109 PHE A N 1
ATOM 904 C CA . PHE A 1 109 ? 12.072 -4.065 7.283 1.00 50.28 109 PHE A CA 1
ATOM 905 C C . PHE A 1 109 ? 11.843 -2.918 8.276 1.00 50.28 109 PHE A C 1
ATOM 907 O O . PHE A 1 109 ? 12.605 -2.777 9.230 1.00 50.28 109 PHE A O 1
ATOM 914 N N . CYS A 1 110 ? 10.792 -2.112 8.096 1.00 47.25 110 CYS A N 1
ATOM 915 C CA . CYS A 1 110 ? 10.407 -1.055 9.035 1.00 47.25 110 CYS A CA 1
ATOM 916 C C . CYS A 1 110 ? 9.506 -1.564 10.173 1.00 47.25 110 CYS A C 1
ATOM 918 O O . CYS A 1 110 ? 8.824 -0.778 10.825 1.00 47.25 110 CYS A O 1
ATOM 920 N N . LYS A 1 111 ? 9.520 -2.870 10.468 1.00 42.75 111 LYS A N 1
ATOM 921 C CA . LYS A 1 111 ? 9.122 -3.343 11.794 1.00 42.75 111 LYS A CA 1
ATOM 922 C C . LYS A 1 111 ? 10.203 -2.839 12.758 1.00 42.75 111 LYS A C 1
ATOM 924 O O . LYS A 1 111 ? 11.357 -3.246 12.598 1.00 42.75 111 LYS A O 1
ATOM 929 N N . PRO A 1 112 ? 9.920 -1.944 13.718 1.00 43.81 112 PRO A N 1
ATOM 930 C CA . PRO A 1 112 ? 10.938 -1.600 14.686 1.00 43.81 112 PRO A CA 1
ATOM 931 C C . PRO A 1 112 ? 11.316 -2.884 15.403 1.00 43.81 112 PRO A C 1
ATOM 933 O O . PRO A 1 112 ? 10.459 -3.683 15.787 1.00 43.81 112 PRO A O 1
ATOM 936 N N . HIS A 1 113 ? 12.621 -3.080 15.554 1.00 44.62 113 HIS A N 1
ATOM 937 C CA . HIS A 1 113 ? 13.113 -3.903 16.637 1.00 44.62 113 HIS A CA 1
ATOM 938 C C . HIS A 1 113 ? 12.454 -3.359 17.904 1.00 44.62 113 HIS A C 1
ATOM 940 O O . HIS A 1 113 ? 12.806 -2.275 18.373 1.00 44.62 113 HIS A O 1
ATOM 946 N N . THR A 1 114 ? 11.479 -4.093 18.436 1.00 46.31 114 THR A N 1
ATOM 947 C CA . THR A 1 114 ? 11.263 -4.114 19.873 1.00 46.31 114 THR A CA 1
ATOM 948 C C . THR A 1 114 ? 12.635 -4.404 20.458 1.00 46.31 114 THR A C 1
ATOM 950 O O . THR A 1 114 ? 13.171 -5.500 20.308 1.00 46.31 114 THR A O 1
ATOM 953 N N . ARG A 1 115 ? 13.276 -3.360 20.993 1.00 39.72 115 ARG A N 1
ATOM 954 C CA . ARG A 1 115 ? 14.353 -3.553 21.949 1.00 39.72 115 ARG A CA 1
ATOM 955 C C . ARG A 1 115 ? 13.666 -4.210 23.132 1.00 39.72 115 ARG A C 1
ATOM 957 O O . ARG A 1 115 ? 12.972 -3.540 23.887 1.00 39.72 115 ARG A O 1
ATOM 964 N N . ASP A 1 116 ? 13.760 -5.528 23.187 1.00 41.62 116 ASP A N 1
ATOM 965 C CA . ASP A 1 116 ? 13.671 -6.217 24.457 1.00 41.62 116 ASP A CA 1
ATOM 966 C C . ASP A 1 116 ? 14.853 -5.712 25.306 1.00 41.62 116 ASP A C 1
ATOM 968 O O . ASP A 1 116 ? 15.953 -5.543 24.766 1.00 41.62 116 ASP A O 1
ATOM 972 N N . PHE A 1 117 ? 14.575 -5.465 26.593 1.00 37.72 117 PHE A N 1
ATOM 973 C CA . PHE A 1 117 ? 15.375 -4.824 27.658 1.00 37.72 117 PHE A CA 1
ATOM 974 C C . PHE A 1 117 ? 15.070 -3.346 27.937 1.00 37.72 117 PHE A C 1
ATOM 976 O O . PHE A 1 117 ? 15.533 -2.452 27.191 1.00 37.72 117 PHE A O 1
#

pLDDT: mean 83.03, std 14.76, range [37.72, 97.31]

Secondary structure (DSSP, 8-state):
-PPP-SHHHHHHEEEEEETTEEEEEEE-HHHHHHHHHHHHH-SS---HHHHHHHHHHHHHHH--HHHHHHHHHHHHHHHHHHHHHHHHH--SS--HHHHHHHHHTTGGGGS------

Solvent-accessible surfa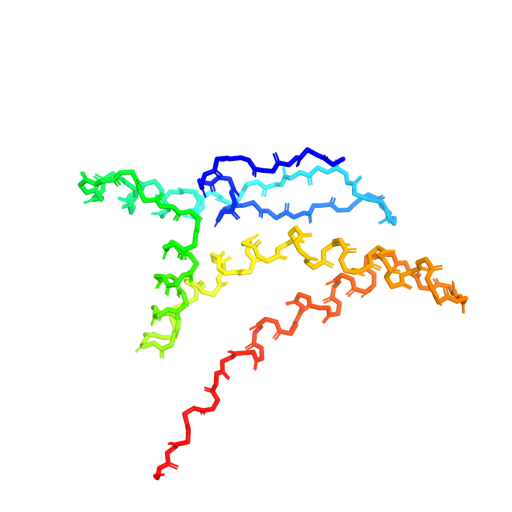ce area (backbone atoms only — not comparable to full-atom values): 6772 Å² total; per-residue (Å²): 134,83,82,73,81,48,69,48,51,34,34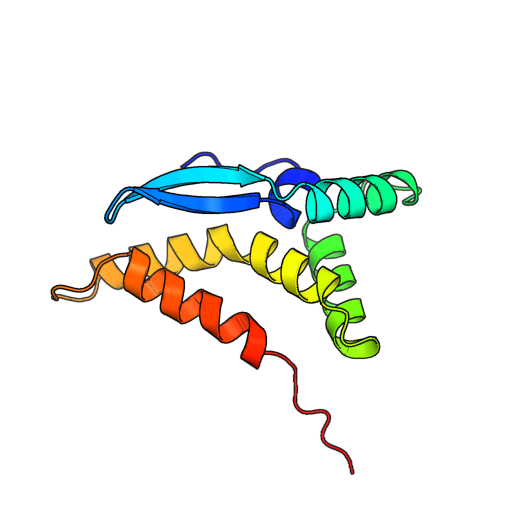,15,25,42,81,40,66,56,82,65,38,86,66,51,76,46,74,40,70,67,43,34,52,52,45,48,52,55,53,70,71,38,96,58,94,74,54,71,68,54,53,54,51,50,31,50,51,43,27,72,76,64,68,35,68,68,28,48,50,29,51,54,18,49,44,44,61,61,43,44,55,50,21,48,55,49,48,77,76,49,93,72,91,71,45,38,49,57,47,26,51,59,56,56,68,43,57,79,67,67,58,75,78,75,72,79,129

Radius of gyration: 15.56 Å; Cα contacts (8 Å, |Δi|>4): 112; chains: 1; bounding box: 41×22×46 Å

Foldseek 3Di:
DDDDDDLLQLQFWAFDDDPQDTDDIDGDPVSSVVVVVVCVPDPDDDDSVVLLVVLVVC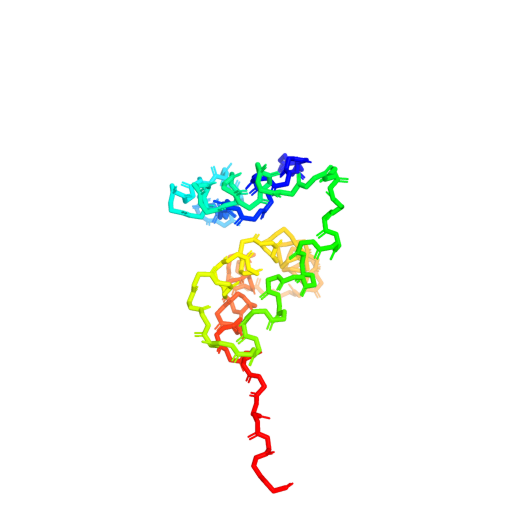CQPPVDPSSLSSNLSNCRVVQLVVLVVVVVVDPDDDGSVNSSCVVSVCSVVPRDPPPDD